Protein 4HCS (pdb70)

Structure (mmCIF, N/CA/C/O backbone):
data_4HCS
#
_entry.id   4HCS
#
_cell.length_a   44.640
_cell.length_b   44.640
_cell.length_c   142.190
_cell.angle_alpha   90.00
_cell.angle_beta   90.00
_cell.angle_gamma   120.00
#
_symmetry.space_group_name_H-M   'P 61 2 2'
#
loop_
_entity.id
_entity.type
_entity.pdbx_description
1 polymer 'Uncharacterized protein'
2 water water
#
loop_
_atom_site.group_PDB
_atom_site.id
_atom_site.type_symbol
_atom_site.label_atom_id
_atom_site.label_alt_id
_atom_site.label_comp_id
_atom_site.label_asym_id
_atom_site.label_entity_id
_atom_site.label_seq_id
_atom_site.pdbx_PDB_ins_code
_atom_site.Cartn_x
_atom_site.Cartn_y
_atom_site.Cartn_z
_atom_site.occupancy
_atom_site.B_iso_or_equiv
_atom_site.auth_seq_id
_atom_site.auth_comp_id
_atom_site.auth_asym_id
_atom_site.auth_atom_id
_atom_site.pdbx_PDB_model_num
ATOM 1 N N . PRO A 1 12 ? 7.466 26.122 8.224 1.00 38.76 12 PRO A N 1
ATOM 2 C CA . PRO A 1 12 ? 6.207 25.394 8.409 1.00 40.37 12 PRO A CA 1
ATOM 3 C C . PRO A 1 12 ? 6.144 24.731 9.779 1.00 29.68 12 PRO A C 1
ATOM 4 O O . PRO A 1 12 ? 7.150 24.209 10.263 1.00 33.16 12 PRO A O 1
ATOM 8 N N . GLY A 1 13 ? 4.967 24.750 10.389 1.00 29.17 13 GLY A N 1
ATOM 9 C CA . GLY A 1 13 ? 4.794 24.221 11.728 1.00 30.78 13 GLY A CA 1
ATOM 10 C C . GLY A 1 13 ? 4.589 22.722 11.738 1.00 32.19 13 GLY A C 1
ATOM 11 O O . GLY A 1 13 ? 3.560 22.227 12.201 1.00 55.33 13 GLY A O 1
ATOM 12 N N . VAL A 1 14 ? 5.580 21.997 11.232 1.00 25.65 14 VAL A N 1
ATOM 13 C CA . VAL A 1 14 ? 5.504 20.549 11.128 1.00 23.49 14 VAL A CA 1
ATOM 14 C C . VAL A 1 14 ? 6.583 19.904 11.985 1.00 23.08 14 VAL A C 1
ATOM 15 O O . VAL A 1 14 ? 7.560 20.548 12.361 1.00 29.53 14 VAL A O 1
ATOM 19 N N . CYS A 1 15 ? 6.401 18.625 12.283 1.00 22.12 15 CYS A N 1
ATOM 20 C CA . CYS A 1 15 ? 7.288 17.930 13.203 1.00 21.14 15 CYS A CA 1
ATOM 21 C C . CYS A 1 15 ? 7.404 16.462 12.816 1.00 21.95 15 CYS A C 1
ATOM 22 O O . CYS A 1 15 ? 6.499 15.668 13.068 1.00 25.05 15 CYS A O 1
ATOM 25 N N . PHE A 1 16 ? 8.522 16.098 12.198 1.00 19.85 16 PHE A N 1
ATOM 26 C CA . PHE A 1 16 ? 8.677 14.737 11.704 1.00 19.40 16 PHE A CA 1
ATOM 27 C C . PHE A 1 16 ? 9.306 13.788 12.717 1.00 20.89 16 PHE A C 1
ATOM 28 O O . PHE A 1 16 ? 10.257 14.148 13.409 1.00 21.99 16 PHE A O 1
ATOM 36 N N . LYS A 1 17 ? 8.760 12.578 12.801 1.00 21.75 17 LYS A N 1
ATOM 37 C CA . LYS A 1 17 ? 9.303 11.547 13.671 1.00 22.61 17 LYS A CA 1
ATOM 38 C C . LYS A 1 17 ? 9.766 10.358 12.847 1.00 23.34 17 LYS A C 1
ATOM 39 O O . LYS A 1 17 ? 10.230 9.355 13.393 1.00 26.16 17 LYS A O 1
ATOM 45 N N . VAL A 1 18 ? 9.623 10.473 11.532 1.00 21.11 18 VAL A N 1
ATOM 46 C CA . VAL A 1 18 ? 10.136 9.467 10.613 1.00 22.71 18 VAL A CA 1
ATOM 47 C C . VAL A 1 18 ? 10.906 10.133 9.480 1.00 20.72 18 VAL A C 1
ATOM 48 O O . VAL A 1 18 ? 10.514 11.188 8.981 1.00 22.55 18 VAL A O 1
ATOM 52 N N . LEU A 1 19 ? 12.022 9.524 9.101 1.00 18.51 19 LEU A N 1
ATOM 53 C CA . LEU A 1 19 ? 12.864 10.056 8.042 1.00 18.65 19 LEU A CA 1
ATOM 54 C C . LEU A 1 19 ? 12.565 9.383 6.717 1.00 17.39 19 LEU A C 1
ATOM 55 O O . LEU A 1 19 ? 12.351 8.174 6.654 1.00 19.62 19 LEU A O 1
ATOM 60 N N . THR A 1 20 ? 12.559 10.177 5.655 1.00 16.92 20 THR A N 1
ATOM 61 C CA . THR A 1 20 ? 12.535 9.636 4.308 1.00 17.47 20 THR A CA 1
ATOM 62 C C . THR A 1 20 ? 13.970 9.361 3.887 1.00 16.55 20 THR A C 1
ATOM 63 O O . THR A 1 20 ? 14.840 10.225 4.043 1.00 17.42 20 THR A O 1
ATOM 67 N N . THR A 1 21 ? 14.217 8.164 3.365 1.00 17.39 21 THR A N 1
ATOM 68 C CA . THR A 1 21 ? 15.559 7.785 2.941 1.00 16.62 21 THR A CA 1
ATOM 69 C C . THR A 1 21 ? 15.676 7.570 1.441 1.00 18.39 21 THR A C 1
ATOM 70 O O . THR A 1 21 ? 16.755 7.732 0.884 1.00 18.28 21 THR A O 1
ATOM 74 N N . LYS A 1 22 ? 14.576 7.179 0.813 1.00 19.79 22 LYS A N 1
ATOM 75 C CA . LYS A 1 22 ? 14.545 6.970 -0.631 1.00 20.43 22 LYS A CA 1
ATOM 76 C C . LYS A 1 22 ? 14.404 8.301 -1.355 1.00 18.19 22 LYS A C 1
ATOM 77 O O . LYS A 1 22 ? 13.627 9.165 -0.946 1.00 19.17 22 LYS A O 1
ATOM 83 N N . GLU A 1 23 ? 15.128 8.458 -2.458 1.00 18.53 23 GLU A N 1
ATOM 84 C CA . GLU A 1 23 ? 15.083 9.720 -3.185 1.00 19.56 23 GLU A CA 1
ATOM 85 C C . GLU A 1 23 ? 13.733 9.925 -3.874 1.00 17.85 23 GLU A C 1
ATOM 86 O O . GLU A 1 23 ? 13.321 9.098 -4.690 1.00 19.14 23 GLU A O 1
ATOM 92 N N . PRO A 1 24 ? 13.033 11.030 -3.558 1.00 17.56 24 PRO A N 1
ATOM 93 C CA . PRO A 1 24 ? 11.751 11.284 -4.235 1.00 20.01 24 PRO A CA 1
ATOM 94 C C . PRO A 1 24 ? 11.904 11.526 -5.732 1.00 19.62 24 PRO A C 1
ATOM 95 O O . PRO A 1 24 ? 12.822 12.218 -6.159 1.00 19.40 24 PRO A O 1
ATOM 99 N N . LYS A 1 25 ? 10.985 10.975 -6.515 1.00 18.14 25 LYS A N 1
ATOM 100 C CA . LYS A 1 25 ? 11.036 11.132 -7.967 1.00 18.68 25 LYS A CA 1
ATOM 101 C C . LYS A 1 25 ? 10.443 12.461 -8.431 1.00 18.47 25 LYS A C 1
ATOM 102 O O . LYS A 1 25 ? 10.827 12.977 -9.478 1.00 20.30 25 LYS A O 1
ATOM 108 N N . ALA A 1 26 ? 9.494 13.001 -7.675 1.00 17.64 26 ALA A N 1
ATOM 109 C CA . ALA A 1 26 ? 8.779 14.216 -8.062 1.00 17.54 26 ALA A CA 1
ATOM 110 C C . ALA A 1 26 ? 9.658 15.455 -8.022 1.00 16.34 26 ALA A C 1
ATOM 111 O O . ALA A 1 26 ? 10.630 15.512 -7.274 1.00 17.89 26 ALA A O 1
ATOM 113 N N . ASN A 1 27 ? 9.310 16.466 -8.811 1.00 1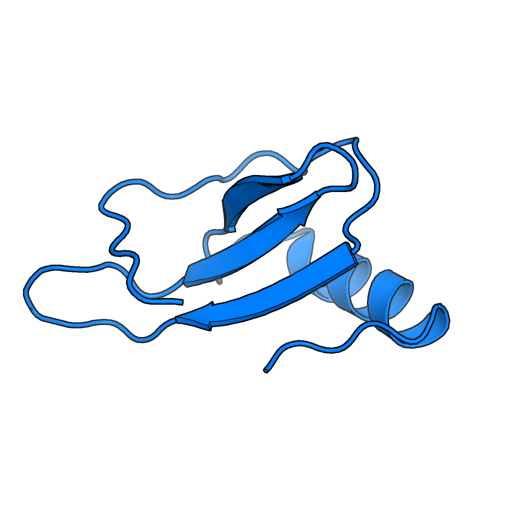4.92 27 ASN A N 1
ATOM 114 C CA . ASN A 1 27 ? 9.969 17.759 -8.690 1.00 14.62 27 ASN A CA 1
ATOM 115 C C . ASN A 1 27 ? 9.730 18.383 -7.321 1.00 15.32 27 ASN A C 1
ATOM 116 O O . ASN A 1 27 ? 8.623 18.329 -6.790 1.00 15.30 27 ASN A O 1
ATOM 121 N N . ILE A 1 28 ? 10.766 19.014 -6.788 1.00 14.13 28 ILE A N 1
ATOM 122 C CA . ILE A 1 28 ? 10.682 19.670 -5.491 1.00 13.89 28 ILE A CA 1
ATOM 123 C C . ILE A 1 28 ? 10.580 21.177 -5.682 1.00 14.16 28 ILE A C 1
ATOM 124 O O . ILE A 1 28 ? 11.401 21.775 -6.387 1.00 14.74 28 ILE A O 1
ATOM 129 N N . LYS A 1 29 ? 9.577 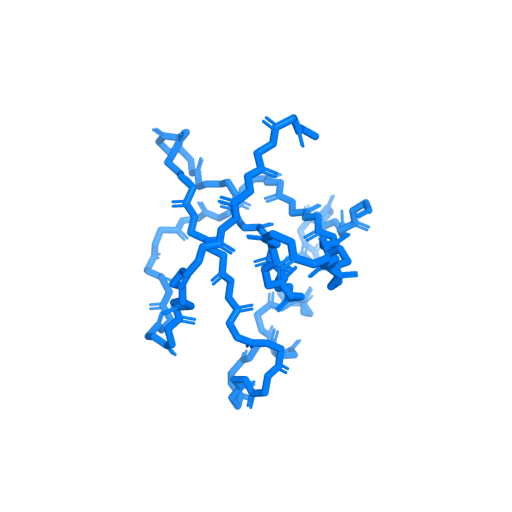21.801 -5.069 1.00 14.15 29 LYS A N 1
ATOM 130 C CA . LYS A 1 29 ? 9.420 23.244 -5.232 1.00 16.21 29 LYS A CA 1
ATOM 131 C C . LYS A 1 29 ? 9.934 24.094 -4.076 1.00 15.34 29 LYS A C 1
ATOM 132 O O . LYS A 1 29 ? 10.272 25.261 -4.275 1.00 18.21 29 LYS A O 1
ATOM 138 N N . ARG A 1 30 ? 9.989 23.526 -2.877 1.00 16.04 30 ARG A N 1
ATOM 139 C CA . ARG A 1 30 ? 10.507 24.244 -1.722 1.00 15.84 30 ARG A CA 1
ATOM 140 C C . ARG A 1 30 ? 11.230 23.262 -0.834 1.00 15.26 30 ARG A C 1
ATOM 141 O O . ARG A 1 30 ? 10.875 22.082 -0.779 1.00 15.27 30 ARG A O 1
ATOM 149 N N . CYS A 1 31 ? 12.214 23.755 -0.089 1.00 16.08 31 CYS A N 1
ATOM 150 C CA . CYS A 1 31 ? 12.834 22.939 0.935 1.00 16.66 31 CYS A CA 1
ATOM 151 C C . CYS A 1 31 ? 13.231 23.759 2.156 1.00 16.57 31 CYS A C 1
ATOM 152 O O . CYS A 1 31 ? 13.401 24.978 2.072 1.00 17.60 31 CYS A O 1
ATOM 155 N N . TYR A 1 32 ? 13.352 23.072 3.293 1.00 16.70 32 TYR A N 1
ATOM 156 C CA . TYR A 1 32 ? 13.633 23.700 4.576 1.00 18.34 32 TYR A CA 1
ATOM 157 C C . TYR A 1 32 ? 14.555 22.815 5.392 1.00 18.63 32 TYR A C 1
ATOM 158 O O . TYR A 1 32 ? 14.425 21.586 5.392 1.00 19.99 32 TYR A O 1
ATOM 167 N N . ASN A 1 33 ? 15.476 23.435 6.118 1.00 17.83 33 ASN A N 1
ATOM 168 C CA . ASN A 1 33 ? 16.249 22.710 7.116 1.00 19.82 33 ASN A CA 1
ATOM 169 C C . ASN A 1 33 ? 15.516 22.726 8.446 1.00 18.58 33 ASN A C 1
ATOM 170 O O . ASN A 1 33 ? 15.399 23.778 9.072 1.00 23.97 33 ASN A O 1
ATOM 175 N N . LEU A 1 34 ? 15.012 21.571 8.867 1.00 17.41 34 LEU A N 1
ATOM 176 C CA . LEU A 1 34 ? 14.322 21.479 10.151 1.00 18.01 34 LEU A CA 1
ATOM 177 C C . LEU A 1 34 ? 15.253 20.980 11.241 1.00 18.21 34 LEU A C 1
ATOM 178 O O . LEU A 1 34 ? 15.983 20.019 11.042 1.00 17.63 34 LEU A O 1
ATOM 183 N N . PRO A 1 35 ? 15.224 21.637 12.400 1.00 19.83 35 PRO A N 1
ATOM 184 C CA . PRO A 1 35 ? 16.133 21.299 13.498 1.00 19.77 35 PRO A CA 1
ATOM 185 C C . PRO A 1 35 ? 15.662 20.130 14.357 1.00 19.55 35 PRO A C 1
ATOM 186 O O . PRO A 1 35 ? 14.470 19.855 14.462 1.00 21.03 35 PRO A O 1
ATOM 190 N N . LYS A 1 36 ? 16.626 19.450 14.967 1.00 19.41 36 LYS A N 1
ATOM 191 C CA . LYS A 1 36 ? 16.338 18.478 16.013 1.00 19.62 36 LYS A CA 1
ATOM 192 C C . LYS A 1 36 ? 15.754 19.197 17.221 1.00 21.08 36 LYS A C 1
ATOM 193 O O . LYS A 1 36 ? 16.308 20.196 17.681 1.00 23.60 36 LYS A O 1
ATOM 199 N N . THR A 1 37 ? 14.629 18.695 17.724 1.00 22.03 37 THR A N 1
ATOM 200 C CA . THR A 1 37 ? 14.104 19.116 19.022 1.00 24.62 37 THR A CA 1
ATOM 201 C C . THR A 1 37 ? 13.778 17.857 19.816 1.00 24.32 37 THR A C 1
ATOM 202 O O . THR A 1 37 ? 13.983 16.745 19.335 1.00 23.46 37 THR A O 1
ATOM 206 N N . ASN A 1 38 ? 13.267 18.016 21.032 1.00 26.44 38 ASN A N 1
ATOM 207 C CA . ASN A 1 38 ? 12.864 16.842 21.800 1.00 26.97 38 ASN A CA 1
ATOM 208 C C . ASN A 1 38 ? 11.775 16.011 21.119 1.00 32.66 38 ASN A C 1
ATOM 209 O O . ASN A 1 38 ? 11.725 14.790 21.277 1.00 41.62 38 ASN A O 1
ATOM 214 N N . ASN A 1 39 ? 10.923 16.677 20.345 1.00 26.15 39 ASN A N 1
ATOM 215 C CA . ASN A 1 39 ? 9.788 16.018 19.712 1.00 28.30 39 ASN A CA 1
ATOM 216 C C . ASN A 1 39 ? 9.987 15.698 18.236 1.00 24.22 39 ASN A C 1
ATOM 217 O O . ASN A 1 39 ? 9.269 14.859 17.697 1.00 24.57 39 ASN A O 1
ATOM 222 N N . CYS A 1 40 ? 10.951 16.358 17.593 1.00 22.85 40 CYS A N 1
ATOM 223 C CA . CYS A 1 40 ? 11.043 16.360 16.128 1.00 21.32 40 CYS A CA 1
ATOM 224 C C . CYS A 1 40 ? 12.455 16.032 15.661 1.00 20.10 40 CYS A C 1
ATOM 225 O O . CYS A 1 40 ? 13.433 16.471 16.267 1.00 20.42 40 CYS A O 1
ATOM 228 N N . LEU A 1 41 ? 12.566 15.263 14.580 1.00 19.16 41 LEU A N 1
ATOM 229 C CA . LEU A 1 41 ? 13.876 14.912 14.030 1.00 18.39 41 LEU A CA 1
ATOM 230 C C . LEU A 1 41 ? 14.466 16.013 13.161 1.00 17.62 41 LEU A C 1
ATOM 231 O O . LEU A 1 41 ? 13.743 16.719 12.451 1.00 17.29 41 LEU A O 1
ATOM 236 N N . LYS A 1 42 ? 15.786 16.132 13.190 1.00 17.62 42 LYS A N 1
ATOM 237 C CA . LYS A 1 42 ? 16.498 16.963 12.227 1.00 17.15 42 LYS A CA 1
ATOM 238 C C . LYS A 1 42 ? 16.342 16.372 10.833 1.00 16.38 42 LYS A C 1
ATOM 239 O O . LYS A 1 42 ? 16.656 15.205 10.606 1.00 16.46 42 LYS A O 1
ATOM 245 N N . CYS A 1 43 ? 15.870 17.167 9.882 1.00 15.91 43 CYS A N 1
ATOM 246 C CA . CYS A 1 43 ? 15.710 16.631 8.543 1.00 15.41 43 CYS A CA 1
ATOM 247 C C . CYS A 1 43 ? 15.581 17.759 7.549 1.00 15.86 43 CYS A C 1
ATOM 248 O O . CYS A 1 43 ? 15.334 18.904 7.926 1.00 16.45 43 CYS A O 1
ATOM 251 N N . VAL A 1 44 ? 15.769 17.432 6.272 1.00 14.95 44 VAL A N 1
ATOM 252 C CA . VAL A 1 44 ? 15.581 18.405 5.204 1.00 15.11 44 VAL A CA 1
ATOM 253 C C . VAL A 1 44 ? 14.204 18.192 4.605 1.00 14.79 44 VAL A C 1
ATOM 254 O O . VAL A 1 44 ? 13.938 17.178 3.946 1.00 14.93 44 VAL A O 1
ATOM 258 N N . LEU A 1 45 ? 13.316 19.147 4.856 1.00 15.09 45 LEU A N 1
ATOM 259 C CA . LEU A 1 45 ? 11.935 19.052 4.405 1.00 15.43 45 LEU A CA 1
ATOM 260 C C . LEU A 1 45 ? 11.825 19.399 2.935 1.00 15.55 45 LEU A C 1
ATOM 261 O O . LEU A 1 45 ? 12.235 20.479 2.521 1.00 16.61 45 LEU A O 1
ATOM 266 N N . PHE A 1 46 ? 11.260 18.475 2.162 1.00 15.65 46 PHE A N 1
ATOM 267 C CA . PHE A 1 46 ? 10.958 18.693 0.744 1.00 16.05 46 PHE A CA 1
ATOM 268 C C . PHE A 1 46 ? 9.452 18.895 0.605 1.00 16.99 46 PHE A C 1
ATOM 269 O O . PHE A 1 46 ? 8.657 18.111 1.159 1.00 17.36 46 PHE A O 1
ATOM 277 N N . VAL A 1 47 ? 9.056 19.922 -0.141 1.00 14.19 47 VAL A N 1
ATOM 278 C CA . VAL A 1 47 ? 7.679 20.059 -0.600 1.00 14.87 47 VAL A CA 1
ATOM 2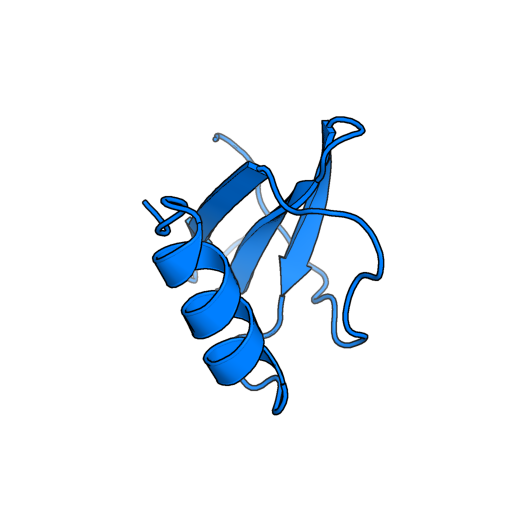79 C C . VAL A 1 47 ? 7.692 19.827 -2.108 1.00 14.62 47 VAL A C 1
ATOM 280 O O . VAL A 1 47 ? 8.353 20.566 -2.857 1.00 15.12 47 VAL A O 1
ATOM 284 N N . ASP A 1 48 ? 6.988 18.800 -2.568 1.00 15.06 48 ASP A N 1
ATOM 285 C CA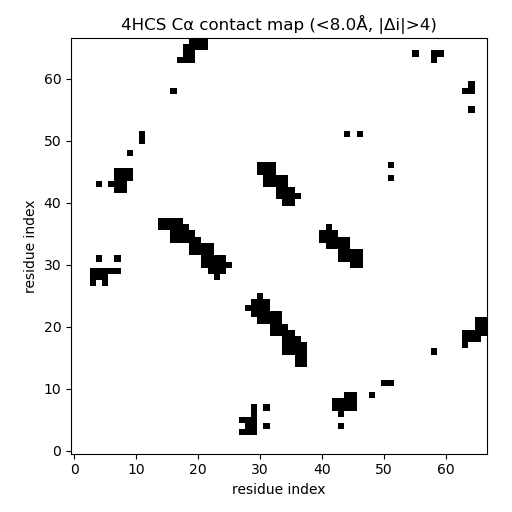 . ASP A 1 48 ? 7.020 18.486 -3.988 1.00 15.41 48 ASP A CA 1
ATOM 286 C C . ASP A 1 48 ? 5.959 19.254 -4.764 1.00 16.52 48 ASP A C 1
ATOM 287 O O . ASP A 1 48 ? 5.176 20.019 -4.196 1.00 16.75 48 ASP A O 1
ATOM 292 N N . ALA A 1 49 ? 5.950 19.062 -6.079 1.00 17.99 49 ALA A N 1
ATOM 293 C CA . ALA A 1 49 ? 5.049 19.798 -6.961 1.00 19.60 49 ALA A CA 1
ATOM 294 C C . ALA A 1 49 ? 3.578 19.477 -6.718 1.00 19.57 49 ALA A C 1
ATOM 295 O O . ALA A 1 49 ? 2.697 20.219 -7.154 1.00 24.29 49 ALA A O 1
ATOM 297 N N . SER A 1 50 ? 3.310 18.374 -6.025 1.00 19.41 50 SER A N 1
ATOM 298 C CA . SER A 1 50 ? 1.949 18.010 -5.655 1.00 19.16 50 SER A CA 1
ATOM 299 C C . SER A 1 50 ? 1.656 18.391 -4.199 1.00 18.51 50 SER A C 1
ATOM 300 O O . SER A 1 50 ? 0.698 17.899 -3.594 1.00 21.82 50 SER A O 1
ATOM 303 N N . ASN A 1 51 ? 2.484 19.278 -3.650 1.00 17.49 51 ASN A N 1
ATOM 304 C CA . ASN A 1 51 ? 2.315 19.788 -2.283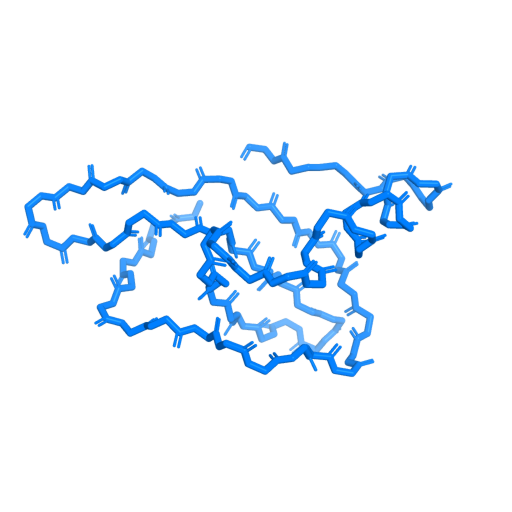 1.00 17.24 51 ASN A CA 1
ATOM 305 C C . ASN A 1 51 ? 2.426 18.741 -1.180 1.00 17.23 51 ASN A C 1
ATOM 306 O O . ASN A 1 51 ? 1.935 18.947 -0.071 1.00 18.34 51 ASN A O 1
ATOM 311 N N . ARG A 1 52 ? 3.105 17.641 -1.472 1.00 17.09 52 ARG A N 1
ATOM 312 C CA . ARG A 1 52 ? 3.348 16.604 -0.473 1.00 17.11 52 ARG A CA 1
ATOM 313 C C . ARG A 1 52 ? 4.692 16.840 0.200 1.00 17.22 52 ARG A C 1
ATOM 314 O O . ARG A 1 52 ? 5.651 17.310 -0.428 1.00 16.55 52 ARG A O 1
ATOM 322 N N . MET A 1 53 ? 4.766 16.502 1.482 1.00 16.78 53 MET A N 1
ATOM 3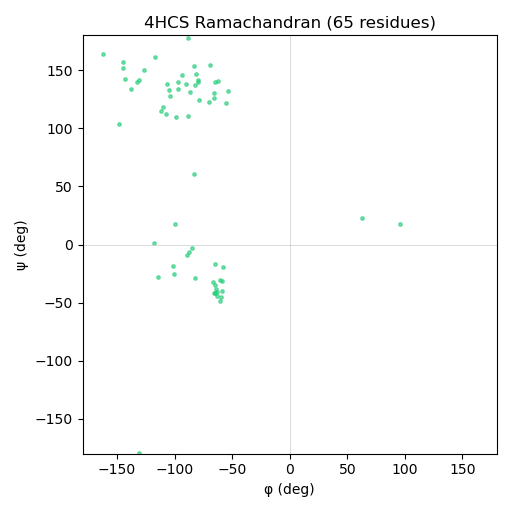23 C CA . MET A 1 53 ? 5.983 16.686 2.255 1.00 16.00 53 MET A CA 1
ATOM 324 C C . MET A 1 53 ? 6.691 15.373 2.545 1.00 17.26 53 MET A C 1
ATOM 325 O O . MET A 1 53 ? 6.058 14.374 2.891 1.00 18.71 53 MET A O 1
ATOM 330 N N . LYS A 1 54 ? 8.011 15.395 2.419 1.00 15.87 54 LYS A N 1
ATOM 331 C CA . LYS A 1 54 ? 8.859 14.299 2.849 1.00 17.75 54 LYS A CA 1
ATOM 332 C C . LYS A 1 54 ? 10.043 14.949 3.535 1.00 15.24 54 LYS A C 1
ATOM 333 O O . LYS A 1 54 ? 10.608 15.906 3.016 1.00 16.44 54 LYS A O 1
ATOM 339 N N . CYS A 1 55 ? 10.422 14.446 4.704 1.00 15.66 55 CYS A N 1
ATOM 340 C CA . CYS A 1 55 ? 11.561 15.025 5.410 1.00 15.65 55 CYS A CA 1
ATOM 341 C C . CYS A 1 55 ? 12.749 14.078 5.342 1.00 14.12 55 CYS A C 1
ATOM 342 O O . CYS A 1 55 ? 12.731 12.971 5.894 1.00 15.42 55 CYS A O 1
ATOM 345 N N . ILE A 1 56 ? 13.769 14.519 4.615 1.00 14.83 56 ILE A N 1
ATOM 346 C CA . ILE A 1 56 ? 14.869 13.658 4.231 1.00 13.89 56 ILE A CA 1
ATOM 347 C C . ILE A 1 56 ? 15.901 13.523 5.348 1.00 14.01 56 ILE A C 1
ATOM 348 O O . ILE A 1 56 ? 16.285 14.511 5.985 1.00 14.22 56 ILE A O 1
ATOM 353 N N . ASP A 1 57 ? 16.367 12.297 5.556 1.00 14.30 57 ASP A N 1
ATOM 354 C CA . ASP A 1 57 ? 17.514 12.035 6.422 1.00 14.62 57 ASP A CA 1
ATOM 355 C C . ASP A 1 57 ? 18.704 12.864 5.938 1.00 14.46 57 ASP A C 1
ATOM 356 O O . ASP A 1 57 ? 19.112 12.724 4.791 1.00 14.43 57 ASP A O 1
ATOM 361 N N . PRO A 1 58 ? 19.264 13.737 6.794 1.00 14.59 58 PRO A N 1
ATOM 362 C CA . PRO A 1 58 ? 20.447 14.515 6.391 1.00 15.94 58 PRO A CA 1
ATOM 363 C C . PRO A 1 58 ? 21.628 13.643 5.970 1.00 15.27 58 PRO A C 1
ATOM 364 O O . PRO A 1 58 ? 22.525 14.135 5.290 1.00 17.01 58 PRO A O 1
ATOM 368 N N . ASN A 1 59 ? 21.637 12.376 6.370 1.00 15.42 59 ASN A N 1
ATOM 369 C CA . ASN A 1 59 ? 22.717 11.471 6.002 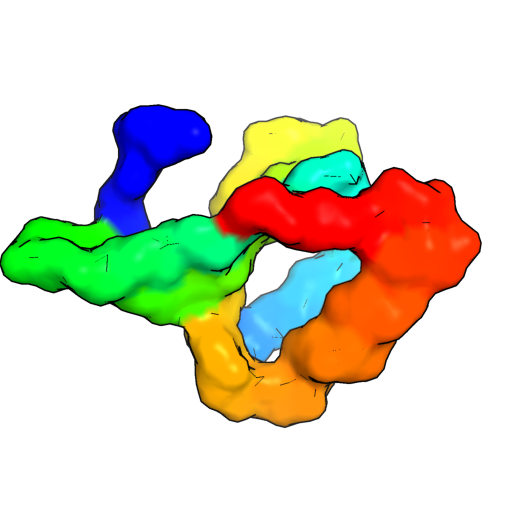1.00 15.77 59 ASN A CA 1
ATOM 370 C C . ASN A 1 59 ? 22.523 10.806 4.639 1.00 16.30 59 ASN A C 1
ATOM 371 O O . ASN A 1 59 ? 23.382 10.044 4.205 1.00 18.27 59 ASN A O 1
ATOM 376 N N . ALA A 1 60 ? 21.393 11.063 3.986 1.00 15.27 60 ALA A N 1
ATOM 377 C CA . ALA A 1 60 ? 21.142 10.469 2.667 1.00 15.36 60 ALA A CA 1
ATOM 378 C C . ALA A 1 60 ? 22.281 10.753 1.695 1.00 16.66 60 ALA A C 1
ATOM 379 O O . ALA A 1 60 ? 22.718 11.896 1.573 1.00 17.21 60 ALA A O 1
ATOM 381 N N . SER A 1 61 ? 22.742 9.717 0.996 1.00 16.59 61 SER A N 1
ATOM 382 C CA . SER A 1 61 ? 23.895 9.860 0.102 1.00 17.68 61 SER A CA 1
ATOM 383 C C . SER A 1 61 ? 23.610 10.764 -1.093 1.00 17.01 61 SER A C 1
ATOM 384 O O . SER A 1 61 ? 24.505 11.457 -1.578 1.00 18.66 61 SER A O 1
ATOM 387 N N . TRP A 1 62 ? 22.359 10.752 -1.542 1.00 16.27 62 TRP A N 1
ATOM 388 C CA . TRP A 1 62 ? 21.961 11.421 -2.774 1.00 16.29 62 TRP A CA 1
ATOM 389 C C . TRP A 1 62 ? 21.554 12.869 -2.537 1.00 15.75 62 TRP A C 1
ATOM 390 O O . TRP A 1 62 ? 21.325 13.618 -3.490 1.00 16.23 62 TRP A O 1
ATOM 401 N N . LEU A 1 63 ? 21.441 13.269 -1.277 1.00 16.65 63 LEU A N 1
ATOM 402 C CA . LEU A 1 63 ? 20.821 14.548 -0.966 1.00 14.92 63 LEU A CA 1
ATOM 403 C C . LEU A 1 63 ? 21.624 15.751 -1.473 1.00 15.23 63 LEU A C 1
ATOM 404 O O . LEU A 1 63 ? 21.052 16.705 -2.003 1.00 16.25 63 LEU A O 1
ATOM 409 N N . ALA A 1 64 ? 22.942 15.715 -1.324 1.00 15.78 64 ALA A N 1
ATOM 410 C CA . ALA A 1 64 ? 23.749 16.844 -1.770 1.00 16.32 64 ALA A CA 1
ATOM 411 C C . ALA A 1 64 ? 23.594 17.109 -3.277 1.00 17.49 64 ALA A C 1
ATOM 412 O O . ALA A 1 64 ? 23.448 18.255 -3.698 1.00 17.68 64 ALA A O 1
ATOM 414 N N . GLU A 1 65 ? 23.631 16.054 -4.086 1.00 16.82 65 GLU A N 1
ATOM 415 C CA . GLU A 1 65 ? 23.438 16.218 -5.524 1.00 17.21 65 GLU A CA 1
ATOM 416 C C . GLU A 1 65 ? 22.031 16.730 -5.842 1.00 16.65 65 GLU A C 1
ATOM 417 O O . GLU A 1 65 ? 21.862 17.569 -6.731 1.00 16.94 65 GLU A O 1
ATOM 423 N N . ARG A 1 66 ? 21.026 16.260 -5.109 1.00 15.99 66 ARG A N 1
ATOM 424 C CA . ARG A 1 66 ? 19.672 16.744 -5.339 1.00 15.56 66 ARG A CA 1
ATOM 425 C C . ARG A 1 66 ? 19.551 18.224 -5.009 1.00 15.43 66 ARG A C 1
ATOM 426 O O . ARG A 1 66 ? 18.928 18.988 -5.748 1.00 16.26 66 ARG A O 1
ATOM 434 N N . LEU A 1 67 ? 20.164 18.638 -3.903 1.00 17.24 67 LEU A N 1
ATOM 435 C CA . LEU A 1 67 ? 20.149 20.044 -3.517 1.00 17.29 67 LEU A CA 1
ATOM 436 C C . LEU A 1 67 ? 20.905 20.915 -4.530 1.00 18.06 67 LEU A C 1
ATOM 437 O O . LEU A 1 67 ? 20.510 22.054 -4.785 1.00 18.57 67 LEU A O 1
ATOM 442 N N . TYR A 1 68 ? 21.977 20.377 -5.104 1.00 19.13 68 TYR A N 1
ATOM 443 C CA . TYR A 1 68 ? 22.705 21.065 -6.174 1.00 20.33 68 TYR A CA 1
ATOM 444 C C . TYR A 1 68 ? 21.793 21.314 -7.375 1.00 19.87 68 TYR A C 1
ATOM 445 O O . TYR A 1 68 ? 21.743 22.427 -7.923 1.00 20.44 68 TYR A O 1
ATOM 454 N N . ARG A 1 69 ? 21.084 20.275 -7.792 1.00 19.29 69 ARG A N 1
ATOM 455 C CA . ARG A 1 69 ? 20.182 20.383 -8.939 1.00 19.42 69 ARG A CA 1
ATOM 456 C C . ARG A 1 69 ? 19.072 21.384 -8.650 1.00 18.44 69 ARG A C 1
ATOM 457 O O . ARG A 1 69 ? 18.703 22.177 -9.522 1.00 19.17 69 ARG A O 1
ATOM 465 N N . LEU A 1 70 ? 18.545 21.361 -7.427 1.00 17.21 70 LEU A N 1
ATOM 466 C CA . LEU A 1 70 ? 17.526 22.323 -7.031 1.00 16.64 70 LEU A CA 1
ATOM 467 C C . LEU A 1 70 ? 18.067 23.746 -7.063 1.00 17.47 70 LEU A C 1
ATOM 468 O O . LEU A 1 70 ? 17.407 24.659 -7.567 1.00 17.87 70 LEU A O 1
ATOM 473 N N . LYS A 1 71 ? 19.273 23.934 -6.536 1.00 18.61 71 LYS A N 1
ATOM 474 C CA . LYS A 1 71 ? 19.902 25.247 -6.551 1.00 19.58 71 LYS A CA 1
ATOM 475 C C . LYS A 1 71 ? 20.073 25.776 -7.980 1.00 21.10 71 LYS A C 1
ATOM 476 O O . LYS A 1 71 ? 19.862 26.965 -8.234 1.00 24.17 71 LYS A O 1
ATOM 482 N N . GLU A 1 72 ? 20.443 24.899 -8.913 1.00 21.34 72 GLU A N 1
ATOM 483 C CA . GLU A 1 72 ? 20.568 25.287 -10.323 1.00 23.21 72 GLU A CA 1
ATOM 484 C C . GLU A 1 72 ? 19.258 25.832 -10.880 1.00 22.64 72 GLU A C 1
ATOM 485 O O . GLU A 1 72 ? 19.263 26.68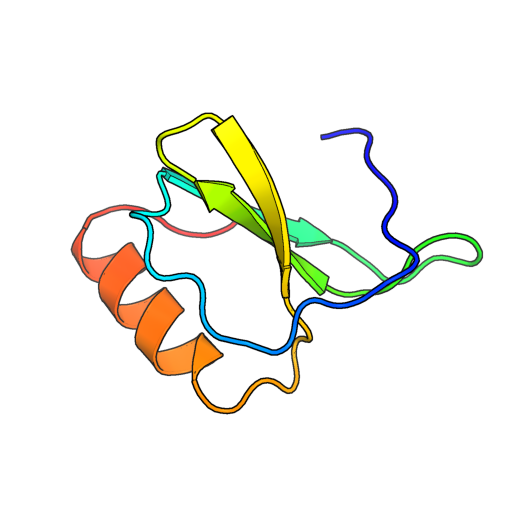2 -11.769 1.00 24.36 72 GLU A O 1
ATOM 491 N N . LYS A 1 73 ? 18.145 25.319 -10.367 1.00 22.26 73 LYS A N 1
ATOM 492 C CA . LYS A 1 73 ? 16.808 25.706 -10.808 1.00 24.79 73 LYS A CA 1
ATOM 493 C C . LYS A 1 73 ? 16.269 26.915 -10.060 1.00 24.03 73 LYS A C 1
ATOM 494 O O . LYS A 1 73 ? 15.195 27.414 -10.385 1.00 30.39 73 LYS A O 1
ATOM 500 N N . GLY A 1 74 ? 16.989 27.371 -9.046 1.00 22.26 74 GLY A N 1
ATOM 501 C CA . GLY A 1 74 ? 16.528 28.492 -8.251 1.00 25.76 74 GLY A CA 1
ATOM 502 C C . GLY A 1 74 ? 15.797 28.101 -6.976 1.00 27.07 74 GLY A C 1
ATOM 503 O O . GLY A 1 74 ? 15.086 28.926 -6.401 1.00 29.79 74 GLY A O 1
ATOM 504 N N . VAL A 1 75 ? 15.962 26.853 -6.532 1.00 18.40 75 VAL A N 1
ATOM 505 C CA . VAL A 1 75 ? 15.360 26.398 -5.282 1.00 20.16 75 VAL A CA 1
ATOM 506 C C . VAL A 1 75 ? 16.453 26.127 -4.254 1.00 20.69 75 VAL A C 1
ATOM 507 O O . VAL A 1 75 ? 17.281 25.241 -4.440 1.00 20.36 75 VAL A O 1
ATOM 511 N N . THR A 1 76 ? 16.465 26.916 -3.183 1.00 22.28 76 THR A N 1
ATOM 512 C CA . THR A 1 76 ? 17.403 26.713 -2.084 1.00 20.85 76 THR A CA 1
ATOM 513 C C . THR A 1 76 ? 16.622 26.621 -0.783 1.00 20.72 76 THR A C 1
ATOM 514 O O . THR A 1 76 ? 15.551 27.215 -0.654 1.00 22.10 76 THR A O 1
ATOM 518 N N . CYS A 1 77 ? 17.152 25.871 0.174 1.00 20.64 77 CYS A N 1
ATOM 519 C CA . CYS A 1 77 ? 16.403 25.581 1.389 1.00 23.02 77 CYS A CA 1
ATOM 520 C C . CYS A 1 77 ? 16.435 26.743 2.373 1.00 26.45 77 CYS A C 1
ATOM 521 O O . CYS A 1 77 ? 17.452 27.422 2.516 1.00 29.25 77 CYS A O 1
ATOM 524 N N . ARG A 1 78 ? 15.305 26.976 3.034 1.00 24.01 78 ARG A N 1
ATOM 525 C CA . ARG A 1 78 ? 15.194 28.017 4.047 1.00 27.04 78 ARG A CA 1
ATOM 526 C C . ARG A 1 78 ? 15.576 27.460 5.409 1.00 37.62 78 ARG A C 1
ATOM 527 O O . ARG A 1 78 ? 15.380 26.277 5.675 1.00 30.66 78 ARG A O 1
#

Secondary structure (DSSP, 8-state):
-----SS-B-SPP-SPEEEEEEEPP-SSS--EEEEEETTS-EEEE-TT-TTHHHHHHHHHHTT----

B-factor: mean 23.93, std 9.74, range [13.73, 65.15]

Organism: Danio rerio (NCBI:txid7955)

Radius of gyration: 11.18 Å; Cα contacts (8 Å, |Δi|>4): 108; chains: 1; bounding box: 22×22×33 Å

Solvent-accessible surface area: 4757 Å² total; per-residue (Å²): 80,95,51,59,41,152,110,69,31,82,170,67,13,204,30,116,10,84,105,2,39,93,23,88,132,61,158,109,25,53,128,2,12,0,2,3,5,63,71,99,127,76,73,0,0,24,54,133,20,115,42,11,78,99,25,52,133,115,3,141,122,150,66,28,88,35,208

Foldseek 3Di:
DPDADPDADQDDDPAAFDAWAFDDDDPGHDTFIWTQGPVRDIGTHDPPHPCVVVVQVVCVVVVYHYD

CATH classification: 2.40.50.40

Sequence (67 aa):
PGVCFKVLTTKEPKANIKRCYNLPKTNNCLKCVLFVDASNRMKCIDPNASWLAERLYRLKEKGVTCR

InterPro domains:
  IPR001811 Chemokine interleukin-8-like domain [PF00048] (49-100)
  IPR036048 Chemokine interleukin-8-like superfamily [SSF54117] (49-111)

Nearest PDB structures (foldseek):
  4hcs-assembly1_A  TM=1.015E+00  e=4.659E-13  Danio rerio
  7so0-assembly1_B  TM=8.393E-01  e=5.601E-03  Homo sapiens
  7scs-assembly1_B  TM=8.174E-01  e=4.340E-03  Homo sapiens
  1nr4-assembly3_F  TM=8.259E-01  e=7.704E-03  unclassified
  2eot-assembly1_A  TM=6.681E-01  e=3.820E-03  Homo sapiens